Protein AF-A0A357B1P0-F1 (afdb_monomer_lite)

Secondary structure (DSSP, 8-state):
---GGGGTTS---GGGSHHHHHHHHHHHHHHTT--GGG-EEEEEE---SSTTTHHHHHHHHHHHHHHHHHHTT-EEEEEEE--S--

Foldseek 3Di:
DDDVVVVVPDPDDLCVALQSVVVVVLVVCVVVVDDLQPAADEEAEQEQLDDPPSNVVSVVSVVSNVVNCVVSVHHHPYYHGYHNDD

Structure (mmCIF, N/CA/C/O backbone):
data_AF-A0A357B1P0-F1
#
_entry.id   AF-A0A357B1P0-F1
#
loop_
_atom_site.group_PDB
_atom_site.id
_atom_site.type_symbol
_atom_site.label_atom_id
_atom_site.label_alt_id
_atom_site.label_comp_id
_atom_site.label_asym_id
_atom_site.label_entity_id
_atom_site.label_seq_id
_atom_site.pdbx_PDB_ins_code
_atom_site.Cartn_x
_atom_site.Cartn_y
_atom_site.Cartn_z
_atom_site.occupancy
_atom_site.B_iso_or_equiv
_atom_site.auth_seq_id
_atom_site.auth_comp_id
_atom_site.auth_asym_id
_atom_site.auth_atom_id
_atom_site.pdbx_PDB_model_num
ATOM 1 N N . LEU A 1 1 ? 13.816 3.066 -5.532 1.00 43.44 1 LEU A N 1
ATOM 2 C CA . LEU A 1 1 ? 13.677 4.533 -5.453 1.00 43.44 1 LEU A CA 1
ATOM 3 C C . LEU A 1 1 ? 13.916 4.920 -4.002 1.00 43.44 1 LEU A C 1
ATOM 5 O O . LEU A 1 1 ? 13.616 4.079 -3.158 1.00 43.44 1 LEU A O 1
ATOM 9 N N . PRO A 1 2 ? 14.479 6.103 -3.730 1.00 47.59 2 PRO A N 1
ATOM 10 C CA . PRO A 1 2 ? 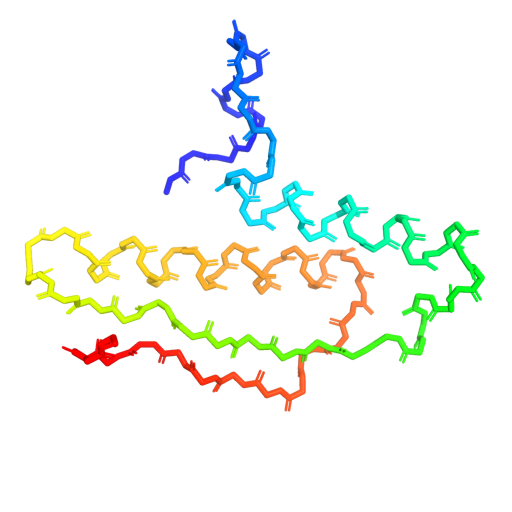14.593 6.626 -2.370 1.00 47.59 2 PRO A CA 1
ATOM 11 C C . PRO A 1 2 ? 13.191 6.822 -1.769 1.00 47.59 2 PRO A C 1
ATOM 13 O O . PRO A 1 2 ? 12.233 7.045 -2.518 1.00 47.59 2 PRO A O 1
ATOM 16 N N . ILE A 1 3 ? 13.057 6.646 -0.457 1.00 55.88 3 ILE A N 1
ATOM 17 C CA . ILE A 1 3 ? 11.789 6.840 0.269 1.00 55.88 3 ILE A CA 1
ATOM 18 C C . ILE A 1 3 ? 11.498 8.336 0.409 1.00 55.88 3 ILE A C 1
ATOM 20 O O . ILE A 1 3 ? 12.400 9.151 0.225 1.00 55.88 3 ILE A O 1
ATOM 24 N N . TYR A 1 4 ? 10.268 8.734 0.754 1.00 56.53 4 TYR A N 1
ATOM 25 C CA . TYR A 1 4 ? 9.952 10.166 0.897 1.00 56.53 4 TYR A CA 1
ATOM 26 C C . TYR A 1 4 ? 10.920 10.902 1.850 1.00 56.53 4 TYR A C 1
ATOM 28 O O . TYR A 1 4 ? 11.279 12.054 1.605 1.00 56.53 4 TYR A O 1
ATOM 36 N N . ALA A 1 5 ? 11.405 10.213 2.891 1.00 58.59 5 ALA A N 1
ATOM 37 C CA . ALA A 1 5 ? 12.398 10.749 3.825 1.00 58.59 5 ALA A CA 1
ATOM 38 C C . ALA A 1 5 ? 13.715 11.180 3.145 1.00 58.59 5 ALA A C 1
ATOM 40 O O . ALA A 1 5 ? 14.339 12.136 3.597 1.00 58.59 5 ALA A O 1
ATOM 41 N N . ASP A 1 6 ? 14.095 10.549 2.031 1.00 58.31 6 ASP A N 1
ATOM 42 C CA . ASP A 1 6 ? 15.320 10.857 1.286 1.00 58.31 6 ASP A CA 1
ATOM 43 C C . ASP A 1 6 ? 15.174 12.104 0.382 1.00 58.31 6 ASP A C 1
ATOM 45 O O . ASP A 1 6 ? 16.168 12.623 -0.124 1.00 58.31 6 ASP A O 1
ATOM 49 N N . PHE A 1 7 ? 13.947 12.605 0.175 1.00 59.72 7 PHE A N 1
ATOM 50 C CA . PHE A 1 7 ? 13.633 13.722 -0.732 1.00 59.72 7 PHE A CA 1
ATOM 51 C C . PHE A 1 7 ? 12.933 14.910 -0.056 1.00 59.72 7 PHE A C 1
ATOM 53 O O . PHE A 1 7 ? 12.450 15.812 -0.741 1.00 59.72 7 PHE A O 1
ATOM 60 N N . ALA A 1 8 ? 12.894 14.956 1.277 1.00 55.53 8 ALA A N 1
ATOM 61 C CA . ALA A 1 8 ? 12.160 15.967 2.046 1.00 55.53 8 ALA A CA 1
ATOM 62 C C . ALA A 1 8 ? 12.585 17.437 1.783 1.00 55.53 8 ALA A C 1
ATOM 64 O O . ALA A 1 8 ? 11.902 18.355 2.226 1.00 55.53 8 ALA A O 1
ATOM 65 N N . ALA A 1 9 ? 13.685 17.674 1.056 1.00 54.44 9 ALA A N 1
ATOM 66 C CA . ALA A 1 9 ? 14.239 18.999 0.766 1.00 54.44 9 ALA A CA 1
ATOM 67 C C . ALA A 1 9 ? 13.708 19.677 -0.523 1.00 54.44 9 ALA A C 1
ATOM 69 O O . ALA A 1 9 ? 14.155 20.776 -0.847 1.00 54.44 9 ALA A O 1
ATOM 70 N N . GLY A 1 10 ? 12.777 19.065 -1.271 1.00 52.88 10 GLY A N 1
ATOM 71 C CA . GLY A 1 10 ? 12.251 19.615 -2.532 1.00 52.88 10 GLY A CA 1
ATOM 72 C C . GLY A 1 10 ? 10.725 19.556 -2.651 1.00 52.88 10 GLY A C 1
ATOM 73 O O . GLY A 1 10 ? 10.079 18.712 -2.035 1.00 52.88 10 GLY A O 1
ATOM 74 N N . ASN A 1 11 ? 10.140 20.444 -3.468 1.00 51.25 11 ASN A N 1
ATOM 75 C CA . ASN A 1 11 ? 8.698 20.509 -3.750 1.00 51.25 11 ASN A CA 1
ATOM 76 C C . ASN A 1 11 ? 8.244 19.289 -4.588 1.00 51.25 11 ASN A C 1
ATOM 78 O O . ASN A 1 11 ? 8.037 19.382 -5.799 1.00 51.25 11 ASN A O 1
ATOM 82 N N . HIS A 1 12 ? 8.176 18.115 -3.959 1.00 56.56 12 HIS A N 1
ATOM 83 C CA . HIS A 1 12 ? 7.853 16.841 -4.597 1.00 56.56 12 HIS A CA 1
ATOM 84 C C . HIS A 1 12 ? 6.425 16.388 -4.267 1.00 56.56 12 HIS A C 1
ATOM 86 O O . HIS A 1 12 ? 5.965 16.457 -3.129 1.00 56.56 12 HIS A O 1
ATOM 92 N N . ILE A 1 13 ? 5.725 15.877 -5.282 1.00 59.59 13 ILE A N 1
ATOM 93 C CA . ILE A 1 13 ? 4.348 15.384 -5.170 1.00 59.59 13 ILE A CA 1
ATOM 94 C C . ILE A 1 13 ? 4.344 14.093 -4.334 1.00 59.59 13 ILE A C 1
ATOM 96 O O . ILE A 1 13 ? 4.756 13.040 -4.824 1.00 59.59 13 ILE A O 1
ATOM 100 N N . ARG A 1 14 ? 3.867 14.166 -3.082 1.00 57.12 14 ARG A N 1
ATOM 101 C CA . ARG A 1 14 ? 3.814 13.031 -2.134 1.00 57.12 14 ARG A CA 1
ATOM 102 C C . ARG A 1 14 ? 3.060 11.821 -2.700 1.00 57.12 14 ARG A C 1
ATOM 104 O O . ARG A 1 14 ? 3.492 10.690 -2.522 1.00 57.12 14 ARG A O 1
ATOM 111 N N . THR A 1 15 ? 2.003 12.028 -3.481 1.00 60.16 15 THR A N 1
ATOM 112 C CA . THR A 1 15 ? 1.209 10.930 -4.071 1.00 60.16 15 THR A CA 1
ATOM 113 C C . THR A 1 15 ? 1.935 10.144 -5.166 1.00 60.16 15 THR A C 1
ATOM 115 O O . THR A 1 15 ? 1.462 9.089 -5.581 1.00 60.16 15 THR A O 1
ATOM 118 N N . LYS A 1 16 ? 3.096 10.619 -5.634 1.00 59.75 16 LYS A N 1
ATOM 119 C CA . LYS A 1 16 ? 3.922 9.901 -6.613 1.00 59.75 16 LYS A CA 1
ATOM 120 C C . LYS A 1 16 ? 4.647 8.700 -5.997 1.00 59.75 16 LYS A C 1
ATOM 122 O O . LYS A 1 16 ? 5.070 7.810 -6.736 1.00 59.75 16 LYS A O 1
ATOM 127 N N . PHE A 1 17 ? 4.802 8.679 -4.674 1.00 68.31 17 PHE A N 1
ATOM 128 C CA . PHE A 1 17 ? 5.464 7.597 -3.956 1.00 68.31 17 PHE A CA 1
ATOM 129 C C . PHE A 1 17 ? 4.434 6.694 -3.276 1.00 68.31 17 PHE A C 1
ATOM 131 O O . PHE A 1 17 ? 3.449 7.156 -2.698 1.00 68.31 17 PHE A O 1
ATOM 138 N N . ALA A 1 18 ? 4.655 5.385 -3.392 1.00 68.06 18 ALA A N 1
ATOM 139 C CA . ALA A 1 18 ? 3.732 4.366 -2.909 1.00 68.06 18 ALA A CA 1
ATOM 140 C C . ALA A 1 18 ? 3.530 4.412 -1.385 1.00 68.06 18 ALA A C 1
ATOM 142 O O . ALA A 1 18 ? 2.443 4.117 -0.899 1.00 68.06 18 ALA A O 1
ATOM 143 N N . ASP A 1 19 ? 4.558 4.801 -0.636 1.00 71.69 19 ASP A N 1
ATOM 144 C CA . ASP A 1 19 ? 4.548 4.918 0.820 1.00 71.69 19 ASP A CA 1
ATOM 145 C C . ASP A 1 19 ? 3.639 6.054 1.311 1.00 71.69 19 ASP A C 1
ATOM 147 O O . ASP A 1 19 ? 2.721 5.819 2.105 1.00 71.69 19 ASP A O 1
ATOM 151 N N . SER A 1 20 ? 3.839 7.274 0.812 1.00 77.94 20 SER A N 1
ATOM 152 C CA . SER A 1 20 ? 2.991 8.414 1.170 1.00 77.94 20 SER A CA 1
ATOM 153 C C . SER A 1 20 ? 1.590 8.290 0.588 1.00 77.94 20 SER A C 1
ATOM 155 O O . SER A 1 20 ? 0.629 8.538 1.304 1.00 77.94 20 SER A O 1
ATOM 157 N N . GLY A 1 21 ? 1.441 7.809 -0.651 1.00 82.81 21 GLY A N 1
ATOM 158 C CA . GLY A 1 21 ? 0.122 7.618 -1.258 1.00 82.81 21 GLY A CA 1
ATOM 159 C C . GLY A 1 21 ? -0.767 6.629 -0.492 1.00 82.81 21 GLY A C 1
ATOM 160 O O . GLY A 1 21 ? -1.948 6.900 -0.287 1.00 82.81 21 GLY A O 1
ATOM 161 N N . ILE A 1 22 ? -0.213 5.499 -0.031 1.00 85.88 22 ILE A N 1
ATOM 162 C CA . ILE A 1 22 ? -0.969 4.525 0.776 1.00 85.88 22 ILE A CA 1
ATOM 163 C C . ILE A 1 22 ? -1.301 5.103 2.154 1.00 85.88 22 ILE A C 1
ATOM 165 O O . ILE A 1 22 ? -2.409 4.891 2.643 1.00 85.88 22 ILE A O 1
ATOM 169 N N . SER A 1 23 ? -0.362 5.813 2.781 1.00 86.81 23 SER A N 1
ATOM 170 C CA . SER A 1 23 ? -0.579 6.400 4.108 1.00 86.81 23 SER A CA 1
ATOM 171 C C . SER A 1 23 ? -1.680 7.463 4.071 1.00 86.81 23 SER A C 1
ATOM 173 O O . SER A 1 23 ? -2.646 7.348 4.820 1.00 86.81 23 SER A O 1
ATOM 175 N N . ASP A 1 24 ? -1.601 8.401 3.122 1.00 87.69 24 ASP A N 1
ATOM 176 C CA . ASP A 1 24 ? -2.588 9.472 2.945 1.00 87.69 24 ASP A CA 1
ATOM 177 C C . ASP A 1 24 ? -3.986 8.899 2.639 1.00 87.69 24 ASP A C 1
ATOM 179 O O . ASP A 1 24 ? -4.988 9.347 3.196 1.00 87.69 24 ASP A O 1
ATOM 183 N N . LEU A 1 25 ? -4.067 7.854 1.802 1.00 88.00 25 LEU A N 1
ATOM 184 C CA . LEU A 1 25 ? -5.333 7.178 1.501 1.00 88.00 25 LEU A CA 1
ATOM 185 C C . LEU A 1 25 ? -5.940 6.515 2.743 1.00 88.00 25 LEU A C 1
ATOM 187 O O . LEU A 1 25 ? -7.147 6.591 2.961 1.00 88.00 25 LEU A O 1
ATOM 191 N N . VAL A 1 26 ? -5.121 5.836 3.546 1.00 90.94 26 VAL A N 1
ATOM 192 C CA . VAL A 1 26 ? -5.588 5.180 4.773 1.00 90.94 26 VAL A CA 1
ATOM 193 C C . VAL A 1 26 ? -6.076 6.211 5.782 1.00 90.94 26 VAL A C 1
ATOM 195 O O . VAL A 1 26 ? -7.117 5.986 6.401 1.00 90.94 26 VAL A O 1
ATOM 198 N N . ASP A 1 27 ? -5.370 7.330 5.922 1.00 91.06 27 ASP A N 1
ATOM 199 C CA . ASP A 1 27 ? -5.751 8.411 6.828 1.00 91.06 27 ASP A CA 1
ATOM 200 C C . ASP A 1 27 ? -7.082 9.050 6.405 1.00 91.06 27 ASP A C 1
ATOM 202 O O . ASP A 1 27 ? -7.977 9.193 7.240 1.00 91.06 27 AS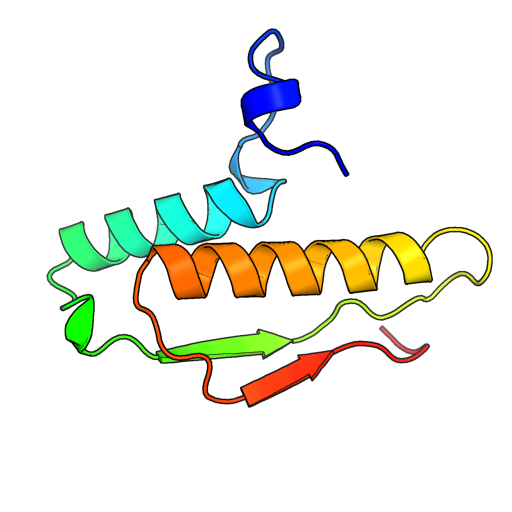P A O 1
ATOM 206 N N . GLU A 1 28 ? -7.279 9.313 5.108 1.00 92.00 28 GLU A N 1
ATOM 207 C CA . GLU A 1 28 ? -8.557 9.804 4.577 1.00 92.00 28 GLU A CA 1
ATOM 208 C C . GLU A 1 28 ? -9.686 8.787 4.800 1.00 92.00 28 GLU A C 1
ATOM 210 O O . GLU A 1 28 ? -10.760 9.130 5.290 1.00 92.00 28 GLU A O 1
ATOM 215 N N . MET A 1 29 ? -9.452 7.500 4.525 1.00 91.62 29 MET A N 1
ATOM 216 C CA . MET A 1 29 ? -10.456 6.464 4.783 1.00 91.62 29 MET A CA 1
ATOM 217 C C . MET A 1 29 ? -10.854 6.410 6.265 1.00 91.62 29 MET A C 1
ATOM 219 O O . MET A 1 29 ? -12.034 6.243 6.579 1.00 91.62 29 MET A O 1
ATOM 223 N N . VAL A 1 30 ? -9.892 6.540 7.183 1.00 93.25 30 VAL A N 1
ATOM 224 C CA . VAL A 1 30 ? -10.163 6.589 8.626 1.00 93.25 30 VAL A CA 1
ATOM 225 C C . VAL A 1 30 ? -10.943 7.852 8.996 1.00 93.25 30 VAL A C 1
ATOM 227 O O . VAL A 1 30 ? -11.890 7.749 9.777 1.00 93.25 30 VAL A O 1
ATOM 230 N N . ALA A 1 31 ? -10.615 9.007 8.410 1.00 92.81 31 ALA A N 1
ATOM 231 C CA . ALA A 1 31 ? -11.357 10.254 8.604 1.00 92.81 31 ALA A CA 1
ATOM 232 C C . ALA A 1 31 ? -12.828 10.130 8.161 1.00 92.81 31 ALA A C 1
ATOM 234 O O . ALA A 1 31 ? -13.720 10.656 8.821 1.00 92.81 31 ALA A O 1
ATOM 235 N N . GLN A 1 32 ? -13.094 9.340 7.118 1.00 94.00 32 GLN A N 1
ATOM 236 C CA . GLN A 1 32 ? -14.442 8.995 6.644 1.00 94.00 32 GLN A CA 1
ATOM 237 C C . GLN A 1 32 ? -15.129 7.887 7.479 1.00 94.00 32 GLN A C 1
ATOM 239 O O . GLN A 1 32 ? -16.192 7.385 7.111 1.00 94.00 32 GLN A O 1
ATOM 244 N N . GLY A 1 33 ? -14.538 7.467 8.604 1.00 93.19 33 GLY A N 1
ATOM 245 C CA . GLY A 1 33 ? -15.112 6.486 9.532 1.00 93.19 33 GLY A CA 1
ATOM 246 C C . GLY A 1 33 ? -14.745 5.025 9.250 1.00 93.19 33 GLY A C 1
ATOM 247 O O . GLY A 1 33 ? -15.304 4.111 9.870 1.00 93.19 33 GLY A O 1
ATOM 248 N N . ALA A 1 34 ? -13.805 4.750 8.339 1.00 92.25 34 ALA A N 1
ATOM 249 C CA . ALA A 1 34 ? -13.335 3.389 8.117 1.00 92.25 34 ALA A CA 1
ATOM 250 C C . ALA A 1 34 ? -12.513 2.877 9.311 1.00 92.25 34 ALA A C 1
ATOM 252 O O . ALA A 1 34 ? -11.668 3.560 9.883 1.00 92.25 34 ALA A O 1
ATOM 253 N N . SER A 1 35 ? -12.704 1.605 9.660 1.00 91.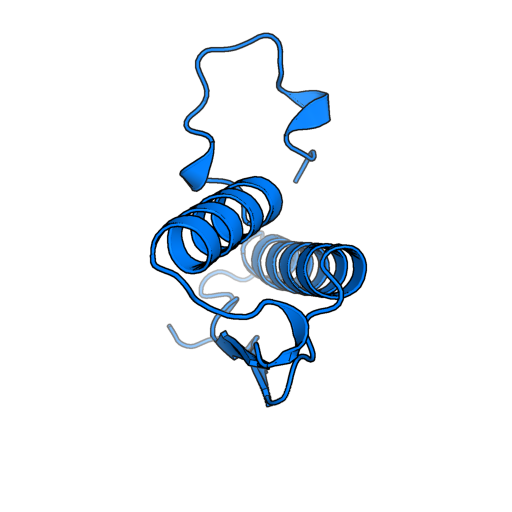31 35 SER A N 1
ATOM 254 C CA . SER A 1 35 ? -11.891 0.953 10.689 1.00 91.31 35 SER A CA 1
ATOM 255 C C . SER A 1 35 ? -10.641 0.347 10.064 1.00 91.31 35 SER A C 1
ATOM 257 O O . SER A 1 35 ? -10.738 -0.649 9.343 1.00 91.31 35 SER A O 1
ATOM 259 N N . LYS A 1 36 ? -9.469 0.887 10.412 1.00 87.94 36 LYS A N 1
ATOM 260 C CA . LYS A 1 36 ? -8.157 0.390 9.962 1.00 87.94 36 LYS A CA 1
ATOM 261 C C . LYS A 1 36 ? -7.974 -1.116 10.197 1.00 87.94 36 LYS A C 1
ATOM 263 O O . LYS A 1 36 ? -7.521 -1.827 9.310 1.00 87.94 36 LYS A O 1
ATOM 268 N N . ARG A 1 37 ? -8.462 -1.644 11.329 1.00 89.50 37 ARG A N 1
ATOM 269 C CA . ARG A 1 37 ? -8.415 -3.084 11.672 1.00 89.50 37 ARG A CA 1
ATOM 270 C C . ARG A 1 37 ? -9.211 -3.982 10.715 1.00 89.50 37 ARG A C 1
ATOM 272 O O . ARG A 1 37 ? -8.960 -5.180 10.650 1.00 89.50 37 ARG A O 1
ATOM 279 N N . ARG A 1 38 ? -10.201 -3.433 10.006 1.00 91.50 38 ARG A N 1
ATOM 280 C CA . ARG A 1 38 ? -11.006 -4.173 9.018 1.00 91.50 38 ARG A CA 1
ATOM 281 C C . ARG A 1 38 ? -10.497 -4.001 7.588 1.00 91.50 38 ARG A C 1
ATOM 283 O O . ARG A 1 38 ? -11.067 -4.605 6.680 1.00 91.50 38 ARG A O 1
ATOM 290 N N . MET A 1 39 ? -9.474 -3.176 7.374 1.00 93.19 39 MET A N 1
ATOM 291 C CA . MET A 1 39 ? -8.950 -2.919 6.040 1.00 93.19 39 MET A CA 1
ATOM 292 C C . MET A 1 39 ? -8.213 -4.145 5.502 1.00 93.19 39 MET A C 1
ATOM 294 O O . MET A 1 39 ? -7.481 -4.838 6.210 1.00 93.19 39 MET A O 1
ATOM 298 N N . LYS A 1 40 ? -8.413 -4.390 4.211 1.00 93.19 40 LYS A N 1
ATOM 299 C CA . LYS A 1 40 ? -7.718 -5.400 3.418 1.00 93.19 40 LYS A CA 1
ATOM 300 C C . LYS A 1 40 ? -7.243 -4.723 2.145 1.00 93.19 40 LYS A C 1
ATOM 302 O O . LYS A 1 40 ? -7.986 -3.936 1.566 1.00 93.19 40 LYS A O 1
ATOM 307 N N . ALA A 1 41 ? -6.036 -5.044 1.708 1.00 92.19 41 ALA 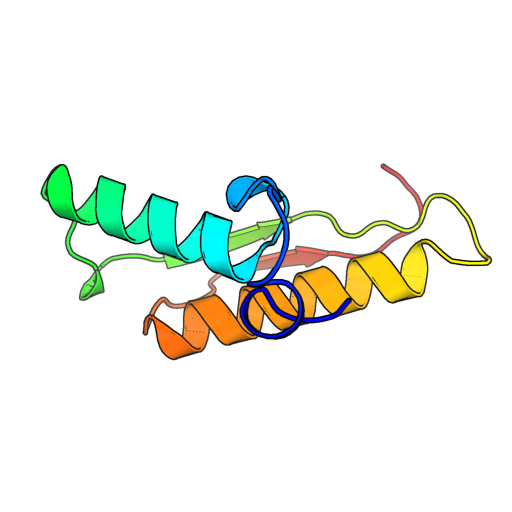A N 1
ATOM 308 C CA . ALA A 1 41 ? -5.438 -4.462 0.516 1.00 92.19 41 ALA A CA 1
ATOM 309 C C . ALA A 1 41 ? -5.220 -5.519 -0.566 1.00 92.19 41 ALA A C 1
ATOM 311 O O . ALA A 1 41 ? -4.995 -6.694 -0.272 1.00 92.19 41 ALA A O 1
ATOM 312 N N . LYS A 1 42 ? -5.257 -5.085 -1.823 1.00 90.25 42 LYS A N 1
ATOM 313 C CA . LYS A 1 42 ? -4.786 -5.844 -2.982 1.00 90.25 42 LYS A CA 1
ATOM 314 C C . LYS A 1 42 ? -3.805 -4.967 -3.750 1.00 90.25 42 LYS A C 1
ATOM 316 O O . LYS A 1 42 ? -4.038 -3.766 -3.851 1.00 90.25 42 LYS A O 1
ATOM 321 N N . ILE A 1 43 ? -2.731 -5.550 -4.270 1.00 86.56 43 ILE A N 1
ATOM 322 C CA . ILE A 1 43 ? -1.761 -4.838 -5.114 1.00 86.56 43 ILE A CA 1
ATOM 323 C C . ILE A 1 43 ? -1.887 -5.384 -6.534 1.00 86.56 43 ILE A C 1
ATOM 325 O O . ILE A 1 43 ? -1.925 -6.598 -6.712 1.00 86.56 43 ILE A O 1
ATOM 329 N N . ALA A 1 44 ? -1.935 -4.502 -7.527 1.00 84.12 44 ALA A N 1
ATOM 330 C CA . ALA A 1 44 ? -1.869 -4.869 -8.936 1.00 84.12 44 ALA A CA 1
ATOM 331 C C . ALA A 1 44 ? -0.857 -3.974 -9.673 1.00 84.12 44 ALA A C 1
ATOM 333 O O . ALA A 1 44 ? -0.711 -2.802 -9.318 1.00 84.12 44 ALA A O 1
ATOM 334 N N . GLY A 1 45 ? -0.161 -4.507 -10.682 1.00 77.88 45 GLY A N 1
ATOM 335 C CA . GLY A 1 45 ? 0.754 -3.753 -11.551 1.00 77.88 45 GLY A CA 1
ATOM 336 C C . GLY A 1 45 ? 2.248 -3.998 -11.298 1.00 77.88 45 GLY A C 1
ATOM 337 O O . GLY A 1 45 ? 2.664 -5.043 -10.815 1.00 77.88 45 GLY A O 1
ATOM 338 N N . GLY A 1 46 ? 3.106 -3.046 -11.671 1.00 68.19 46 GLY A N 1
ATOM 339 C CA . GLY A 1 46 ? 4.564 -3.246 -11.624 1.00 68.19 46 GLY A CA 1
ATOM 340 C C . GLY A 1 46 ? 5.121 -4.061 -12.798 1.00 68.19 46 GLY A C 1
ATOM 341 O O . GLY A 1 46 ? 6.230 -4.582 -12.698 1.00 68.19 46 GLY A O 1
ATOM 342 N N . ALA A 1 47 ? 4.365 -4.161 -13.895 1.00 65.69 47 ALA A N 1
ATOM 343 C CA . ALA A 1 47 ? 4.838 -4.729 -15.149 1.00 65.69 47 ALA A CA 1
ATOM 344 C C . ALA A 1 47 ? 5.988 -3.899 -15.744 1.00 65.69 47 ALA A C 1
ATOM 346 O O . ALA A 1 47 ? 6.013 -2.667 -15.663 1.00 65.69 47 ALA A O 1
ATOM 347 N N . ALA A 1 48 ? 6.938 -4.588 -16.367 1.00 62.16 48 ALA A N 1
ATOM 348 C CA . ALA A 1 48 ? 8.100 -4.003 -17.009 1.00 62.16 48 ALA A CA 1
ATOM 349 C C . ALA A 1 48 ? 7.918 -4.012 -18.527 1.00 62.16 48 ALA A C 1
ATOM 351 O O . ALA A 1 48 ? 8.244 -4.987 -19.198 1.00 62.16 48 ALA A O 1
ATOM 352 N N . MET A 1 49 ? 7.414 -2.914 -19.089 1.00 55.53 49 MET A N 1
ATOM 353 C CA . MET A 1 49 ? 7.268 -2.796 -20.546 1.00 55.53 49 MET A CA 1
ATOM 354 C C . MET A 1 49 ? 8.624 -2.621 -21.269 1.00 55.53 49 MET A C 1
ATOM 356 O O . MET A 1 49 ? 8.709 -2.838 -22.473 1.00 55.53 49 MET A O 1
ATOM 360 N N . PHE A 1 50 ? 9.697 -2.266 -20.539 1.00 55.78 50 PHE A N 1
ATOM 361 C CA . PHE A 1 50 ? 11.047 -2.032 -21.075 1.00 55.78 50 PHE A CA 1
ATOM 362 C C . PHE A 1 50 ? 12.130 -2.746 -20.246 1.00 55.78 50 PHE A C 1
ATOM 364 O O . PHE A 1 50 ? 12.255 -2.519 -19.038 1.00 55.78 50 PHE A O 1
ATOM 371 N N . ALA A 1 51 ? 12.940 -3.569 -20.923 1.00 55.91 51 ALA A N 1
ATOM 372 C CA . ALA A 1 51 ? 13.848 -4.563 -20.337 1.00 55.91 51 ALA A CA 1
ATOM 373 C C . ALA A 1 51 ? 15.052 -4.010 -19.543 1.00 55.91 51 ALA A C 1
ATOM 375 O O . ALA A 1 51 ? 15.699 -4.765 -18.829 1.00 55.91 51 ALA A O 1
ATOM 376 N N . SER A 1 52 ? 15.388 -2.720 -19.644 1.00 55.19 52 SER A N 1
ATOM 377 C CA . SER A 1 52 ? 16.639 -2.191 -19.071 1.00 55.19 52 SER A CA 1
ATOM 378 C C . SER A 1 52 ? 16.482 -1.395 -17.768 1.00 55.19 52 SER A C 1
ATOM 380 O O . SER A 1 52 ? 17.468 -1.199 -17.062 1.00 55.19 52 SER A O 1
ATOM 382 N N . ALA A 1 53 ? 15.268 -0.950 -17.407 1.00 56.78 53 ALA A N 1
ATOM 383 C CA . ALA A 1 53 ? 15.045 -0.151 -16.189 1.00 56.78 53 ALA A CA 1
ATOM 384 C C . ALA A 1 53 ? 13.664 -0.324 -15.522 1.00 56.78 53 ALA A C 1
ATOM 386 O O . ALA A 1 53 ? 13.532 -0.065 -14.323 1.00 56.78 53 ALA A O 1
ATOM 387 N N . GLY A 1 54 ? 12.636 -0.761 -16.263 1.00 56.56 54 GLY A N 1
ATOM 388 C CA . GLY A 1 54 ? 11.257 -0.833 -15.764 1.00 56.56 54 GLY A CA 1
ATOM 389 C C . GLY A 1 54 ? 11.036 -1.934 -14.727 1.00 56.56 54 GLY A C 1
ATOM 390 O O . GLY A 1 54 ? 10.343 -1.717 -13.735 1.00 56.56 54 GLY A O 1
ATOM 391 N N . GLU A 1 55 ? 11.695 -3.079 -14.902 1.00 61.47 55 GLU A N 1
ATOM 392 C CA . GLU A 1 55 ? 11.531 -4.261 -14.044 1.00 61.47 55 GLU A CA 1
ATOM 393 C C . GLU A 1 55 ? 12.008 -4.016 -12.616 1.00 61.47 55 GLU A C 1
ATOM 395 O O . GLU A 1 55 ? 11.290 -4.268 -11.647 1.00 61.47 55 GLU A O 1
ATOM 400 N N . ALA A 1 56 ? 13.170 -3.379 -12.477 1.00 66.75 56 ALA A N 1
ATOM 401 C CA . ALA A 1 56 ? 13.686 -3.000 -11.174 1.00 66.75 56 ALA A CA 1
ATOM 402 C C . ALA A 1 56 ? 12.794 -1.950 -10.483 1.00 66.75 56 ALA A C 1
ATOM 404 O O . ALA A 1 56 ? 12.709 -1.925 -9.258 1.00 66.75 56 ALA A O 1
ATOM 405 N N . ILE A 1 57 ? 12.134 -1.046 -11.220 1.00 73.69 57 ILE A N 1
ATOM 406 C CA . ILE A 1 57 ? 11.229 -0.043 -10.625 1.00 73.69 57 ILE A CA 1
ATOM 407 C C . ILE A 1 57 ? 9.922 -0.699 -10.167 1.00 73.69 57 ILE A C 1
ATOM 409 O O . ILE A 1 57 ? 9.516 -0.467 -9.029 1.00 73.69 57 ILE A O 1
ATOM 413 N N . GLY A 1 58 ? 9.317 -1.550 -10.999 1.00 75.38 58 GLY A N 1
ATOM 414 C CA . GLY A 1 58 ? 8.094 -2.282 -10.668 1.00 75.38 58 GLY A CA 1
ATOM 415 C C . GLY A 1 58 ? 8.245 -3.121 -9.399 1.00 75.38 58 GLY A C 1
ATOM 416 O O . GLY A 1 58 ? 7.492 -2.927 -8.446 1.00 75.38 58 GLY A O 1
ATOM 417 N N . LEU A 1 59 ? 9.285 -3.959 -9.332 1.00 77.88 59 LEU A N 1
ATOM 418 C CA . LEU A 1 59 ? 9.576 -4.790 -8.157 1.00 77.88 59 LEU A CA 1
ATOM 419 C C . LEU A 1 59 ? 9.806 -3.958 -6.886 1.00 77.88 59 LEU A C 1
ATOM 421 O O . 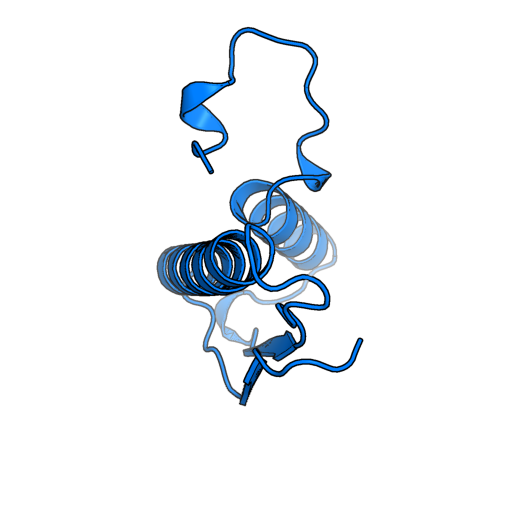LEU A 1 59 ? 9.311 -4.300 -5.812 1.00 77.88 59 LEU A O 1
ATOM 425 N N . ARG A 1 60 ? 10.516 -2.828 -6.997 1.00 79.50 60 ARG A N 1
ATOM 426 C CA . ARG A 1 60 ? 10.766 -1.937 -5.851 1.00 79.50 60 ARG A CA 1
ATOM 427 C C . ARG A 1 60 ? 9.497 -1.246 -5.358 1.00 79.50 60 ARG A C 1
ATOM 429 O O . ARG A 1 60 ? 9.318 -1.118 -4.150 1.00 79.50 60 ARG A O 1
ATOM 436 N N . ASN A 1 61 ? 8.621 -0.818 -6.264 1.00 80.81 61 ASN A N 1
ATOM 437 C CA . ASN A 1 61 ? 7.348 -0.202 -5.890 1.00 80.81 61 ASN A CA 1
ATOM 438 C C . ASN A 1 61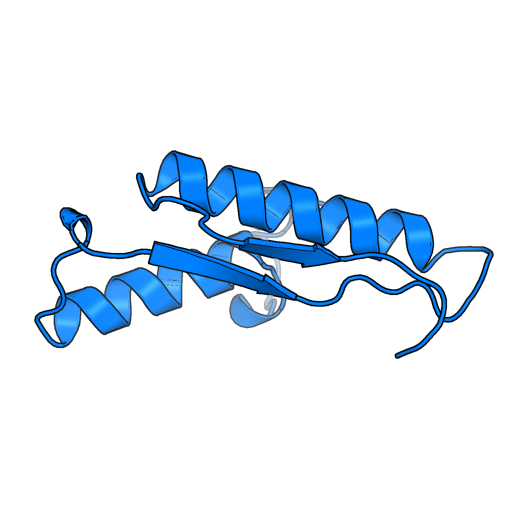 ? 6.450 -1.211 -5.174 1.00 80.81 61 ASN A C 1
ATOM 440 O O . ASN A 1 61 ? 5.856 -0.889 -4.151 1.00 80.81 61 ASN A O 1
ATOM 444 N N . VAL A 1 62 ? 6.415 -2.449 -5.666 1.00 84.81 62 VAL A N 1
ATOM 445 C CA . VAL A 1 62 ? 5.680 -3.547 -5.038 1.00 84.81 62 VAL A CA 1
ATOM 446 C C . VAL A 1 62 ? 6.176 -3.811 -3.614 1.00 84.81 62 VAL A C 1
ATOM 448 O O . VAL A 1 62 ? 5.356 -3.890 -2.697 1.00 84.81 62 VAL A O 1
ATOM 451 N N . GLU A 1 63 ? 7.493 -3.877 -3.389 1.00 86.38 63 GLU A N 1
ATOM 452 C CA . GLU A 1 63 ? 8.019 -4.076 -2.030 1.00 86.38 63 GLU A CA 1
ATOM 453 C C . GLU A 1 63 ? 7.751 -2.863 -1.123 1.00 86.38 63 GLU A C 1
ATOM 455 O O . GLU A 1 63 ? 7.388 -3.042 0.039 1.00 86.38 63 GLU A O 1
ATOM 460 N N . SER A 1 64 ? 7.828 -1.633 -1.649 1.00 85.31 64 SER A N 1
ATOM 461 C CA . SER A 1 64 ? 7.466 -0.415 -0.904 1.00 85.31 64 SER A CA 1
ATOM 462 C C . SER A 1 64 ? 5.989 -0.406 -0.483 1.00 85.31 64 SER A C 1
ATOM 464 O O . SER A 1 64 ? 5.683 -0.141 0.685 1.00 85.31 64 SER A O 1
ATOM 466 N N . CYS A 1 65 ? 5.071 -0.795 -1.377 1.00 86.69 65 CYS A N 1
ATOM 467 C CA . CYS A 1 65 ? 3.654 -0.975 -1.049 1.00 86.69 65 CYS A CA 1
ATOM 468 C C . CYS A 1 65 ? 3.477 -2.001 0.074 1.00 86.69 65 CYS A C 1
ATOM 470 O O . CYS A 1 65 ? 2.769 -1.764 1.053 1.00 86.69 65 CYS A O 1
ATOM 472 N N . ARG A 1 66 ? 4.149 -3.150 -0.048 1.00 88.56 66 ARG A N 1
ATOM 473 C CA . ARG A 1 66 ? 4.039 -4.256 0.904 1.00 88.56 66 ARG A CA 1
ATOM 474 C C . ARG A 1 66 ? 4.578 -3.884 2.285 1.00 88.56 66 ARG A C 1
ATOM 476 O O . ARG A 1 66 ? 3.980 -4.248 3.297 1.00 88.56 66 ARG A O 1
ATOM 483 N N . GLN A 1 67 ? 5.682 -3.141 2.343 1.00 89.88 67 GLN A N 1
ATOM 484 C CA . GLN A 1 67 ? 6.237 -2.629 3.594 1.00 89.88 67 GLN A CA 1
ATOM 485 C C . GLN A 1 67 ? 5.292 -1.623 4.253 1.00 89.88 67 GLN A C 1
ATOM 487 O O . GLN A 1 67 ? 5.004 -1.747 5.441 1.00 89.88 67 GLN A O 1
ATOM 492 N N . THR A 1 68 ? 4.756 -0.682 3.479 1.00 89.25 68 THR A N 1
ATOM 493 C CA . THR A 1 68 ? 3.833 0.337 3.988 1.00 89.25 68 THR A CA 1
ATOM 494 C C . THR A 1 68 ? 2.558 -0.292 4.549 1.00 89.25 68 THR A C 1
ATOM 496 O O . THR A 1 68 ? 2.175 0.001 5.679 1.00 89.25 68 THR A O 1
ATOM 499 N N . LEU A 1 69 ? 1.948 -1.241 3.832 1.00 90.19 69 LEU A N 1
ATOM 500 C CA . LEU A 1 69 ? 0.769 -1.967 4.320 1.00 90.19 69 LEU A CA 1
ATOM 501 C C . LEU A 1 69 ? 1.050 -2.733 5.620 1.00 90.19 69 LEU A C 1
ATOM 503 O O . LEU A 1 69 ? 0.233 -2.682 6.540 1.00 90.19 69 LEU A O 1
ATOM 507 N N . ARG A 1 70 ? 2.217 -3.387 5.733 1.00 90.31 70 ARG A N 1
ATOM 508 C CA . ARG A 1 70 ? 2.646 -4.054 6.976 1.00 90.31 70 ARG A CA 1
ATOM 509 C C . ARG A 1 70 ? 2.789 -3.069 8.133 1.00 90.31 70 ARG A C 1
ATOM 511 O O . ARG A 1 70 ? 2.256 -3.333 9.206 1.00 90.31 70 ARG A O 1
ATOM 518 N N . ASN A 1 71 ? 3.449 -1.935 7.908 1.00 89.75 71 ASN A N 1
ATOM 519 C CA . ASN A 1 71 ? 3.634 -0.896 8.924 1.00 89.75 71 ASN A CA 1
ATOM 520 C C . ASN A 1 71 ? 2.292 -0.303 9.387 1.00 89.75 71 ASN A C 1
ATOM 522 O O . ASN A 1 71 ? 2.133 0.055 10.550 1.00 89.75 71 ASN A O 1
ATOM 526 N N . LEU A 1 72 ? 1.305 -0.238 8.491 1.00 89.12 72 LEU A N 1
ATOM 527 C CA . LEU A 1 72 ? -0.052 0.212 8.795 1.00 89.12 72 LEU A CA 1
ATOM 528 C C . LEU A 1 72 ? -0.943 -0.901 9.380 1.00 89.12 72 LEU A C 1
ATOM 530 O O . LEU A 1 72 ? -2.098 -0.633 9.704 1.00 89.12 72 LEU A O 1
ATOM 534 N N . GLY A 1 73 ? -0.446 -2.132 9.531 1.00 90.88 73 GLY A N 1
ATOM 535 C CA . GLY A 1 73 ? -1.223 -3.262 10.046 1.00 90.88 73 GLY A CA 1
ATOM 536 C C . GLY A 1 73 ? -2.356 -3.716 9.117 1.00 90.88 73 GLY A C 1
ATOM 537 O O . GLY A 1 73 ? -3.343 -4.279 9.587 1.00 90.88 73 GLY A O 1
ATOM 538 N N . ILE A 1 74 ? -2.244 -3.456 7.811 1.00 92.31 74 ILE A N 1
ATOM 539 C CA . ILE A 1 74 ? -3.258 -3.791 6.806 1.00 92.31 74 ILE A CA 1
ATOM 540 C C . ILE A 1 74 ? -2.878 -5.103 6.120 1.00 92.31 74 ILE A C 1
ATOM 542 O O . ILE A 1 74 ? -1.791 -5.245 5.558 1.00 92.31 74 ILE A O 1
ATOM 546 N N . GLN A 1 75 ? -3.798 -6.067 6.126 1.00 92.06 75 GLN A N 1
ATOM 547 C CA . GLN A 1 75 ? -3.570 -7.369 5.505 1.00 92.06 75 GLN A CA 1
ATOM 548 C C . GLN A 1 75 ? -3.622 -7.264 3.974 1.00 92.06 75 GLN A C 1
ATOM 550 O O . GLN A 1 75 ? -4.652 -6.899 3.401 1.00 92.06 75 GLN A O 1
ATOM 555 N N . LEU A 1 76 ? -2.538 -7.659 3.305 1.00 90.19 76 LEU A N 1
ATOM 556 C CA . LEU A 1 76 ? -2.513 -7.873 1.859 1.00 90.19 76 LEU A CA 1
ATOM 557 C C . LEU A 1 76 ? -3.175 -9.222 1.536 1.00 90.19 76 LEU A C 1
ATOM 559 O O . LEU A 1 76 ? -2.684 -10.264 1.961 1.00 90.19 76 LEU A O 1
ATOM 563 N N . VAL A 1 77 ? -4.303 -9.211 0.820 1.00 92.00 77 VAL A N 1
ATOM 564 C CA . VAL A 1 77 ? -5.095 -10.425 0.528 1.00 92.00 77 VAL A CA 1
ATOM 565 C C . VAL A 1 77 ? -4.890 -10.983 -0.874 1.00 92.00 77 VAL A C 1
ATOM 567 O O . VAL A 1 77 ? -5.252 -12.126 -1.124 1.00 92.00 77 VAL A O 1
ATOM 570 N N . ALA A 1 78 ? -4.352 -10.184 -1.792 1.00 85.88 78 ALA A N 1
ATOM 571 C CA . ALA A 1 78 ? -4.005 -10.623 -3.138 1.00 85.88 78 ALA A CA 1
ATOM 572 C C . ALA A 1 78 ? -2.950 -9.694 -3.742 1.00 85.88 78 ALA A C 1
ATOM 574 O O . ALA A 1 78 ? -2.898 -8.506 -3.411 1.00 85.88 78 ALA A O 1
ATOM 575 N N . GLN A 1 79 ? -2.147 -10.233 -4.651 1.00 83.38 79 GLN A N 1
ATOM 576 C CA . GLN A 1 79 ? -1.128 -9.493 -5.373 1.00 83.38 79 GLN A CA 1
ATOM 577 C C . GLN A 1 79 ? -1.054 -10.019 -6.809 1.00 83.38 79 GLN A C 1
ATOM 579 O O . GLN A 1 79 ? -0.792 -11.201 -7.006 1.00 83.38 79 GLN A O 1
ATOM 584 N N . ASP A 1 80 ? -1.288 -9.144 -7.782 1.00 81.94 80 ASP A N 1
ATOM 585 C CA . ASP A 1 80 ? -1.145 -9.415 -9.214 1.00 81.94 80 ASP A CA 1
ATOM 586 C C . ASP A 1 80 ? -0.084 -8.474 -9.791 1.00 81.94 80 ASP A C 1
ATOM 588 O O . ASP A 1 80 ? -0.378 -7.365 -10.241 1.00 81.94 80 ASP A O 1
ATOM 592 N N . THR A 1 81 ? 1.186 -8.851 -9.638 1.00 78.38 81 THR A N 1
ATOM 593 C CA . THR A 1 81 ? 2.308 -7.950 -9.919 1.00 78.38 81 THR A CA 1
ATOM 594 C C . THR A 1 81 ? 3.385 -8.567 -10.787 1.00 78.38 81 THR A C 1
ATOM 596 O O . THR A 1 81 ? 3.664 -9.756 -10.664 1.00 78.38 81 THR A O 1
ATOM 599 N N . GLY A 1 82 ? 4.075 -7.729 -11.560 1.00 66.88 82 GLY A N 1
ATOM 600 C CA . GLY A 1 82 ? 5.113 -8.149 -12.502 1.00 66.88 82 GLY A CA 1
ATOM 601 C C . GLY A 1 82 ? 4.562 -8.365 -13.914 1.00 66.88 82 GLY A C 1
ATOM 602 O O . GLY A 1 82 ? 3.509 -7.840 -14.263 1.00 66.88 82 GLY A O 1
ATOM 603 N N . GLY A 1 83 ? 5.299 -9.108 -14.742 1.00 61.62 83 GLY A N 1
ATOM 604 C CA . GLY A 1 83 ? 4.953 -9.354 -16.144 1.00 61.62 83 GLY A CA 1
ATOM 605 C C . GLY A 1 83 ? 5.442 -8.273 -17.115 1.00 61.62 83 GLY A C 1
ATOM 606 O O . GLY A 1 83 ? 6.015 -7.256 -16.729 1.00 61.62 83 GLY A O 1
ATOM 607 N N . ASN A 1 84 ? 5.231 -8.524 -18.407 1.00 57.00 84 ASN A N 1
ATOM 608 C CA . ASN A 1 84 ? 5.822 -7.761 -19.516 1.00 57.00 84 ASN A CA 1
ATOM 609 C C . ASN A 1 84 ? 4.750 -7.002 -20.317 1.00 57.00 84 ASN A C 1
ATOM 611 O O . ASN A 1 84 ? 5.031 -6.450 -21.379 1.00 57.00 84 ASN A O 1
ATOM 615 N N . LYS A 1 85 ? 3.497 -7.051 -19.857 1.00 53.19 85 LYS A N 1
ATOM 616 C CA . LYS A 1 85 ? 2.331 -6.460 -20.512 1.00 53.19 85 LYS A CA 1
ATOM 617 C C . LYS A 1 85 ? 1.683 -5.492 -19.528 1.00 53.19 85 LYS A C 1
ATOM 619 O O . LYS A 1 85 ? 1.419 -5.884 -18.394 1.00 53.19 85 LYS A O 1
ATOM 624 N N . GLY A 1 86 ? 1.512 -4.247 -19.958 1.00 55.00 86 GLY A N 1
ATOM 625 C CA . GLY A 1 86 ? 0.771 -3.201 -19.253 1.00 55.00 86 GLY A CA 1
ATOM 626 C C . GLY A 1 86 ? -0.535 -2.918 -19.966 1.00 55.00 86 GLY A C 1
ATOM 627 O O . GLY A 1 86 ? -0.549 -3.087 -21.208 1.00 55.00 86 GLY A O 1
#

Sequence (86 aa):
LPIYADFAAGNHIRTKFADSGISDLVDEMVAQGASKRRMKAKIAGGAAMFASAGEAIGLRNVESCRQTLRNLGIQLVAQDTGGNKG

pLDDT: mean 75.72, std 15.25, range [43.44, 94.0]

Radius of gyration: 14.11 Å; chains: 1; bounding box: 32×31×33 Å